Protein AF-A0A537ZJK2-F1 (afdb_monomer)

Structure (mmCIF, N/CA/C/O backbone):
data_AF-A0A537ZJK2-F1
#
_entry.id   AF-A0A537ZJK2-F1
#
loop_
_atom_site.group_PDB
_atom_site.id
_atom_site.type_symbol
_atom_site.label_atom_id
_atom_site.label_alt_id
_atom_site.label_comp_id
_atom_site.label_asym_id
_atom_site.label_entity_id
_atom_site.label_seq_id
_atom_site.pdbx_PDB_ins_code
_atom_site.Cartn_x
_atom_site.Cartn_y
_atom_site.Cartn_z
_atom_site.occupancy
_atom_site.B_iso_or_equiv
_atom_site.auth_seq_id
_atom_site.auth_comp_id
_atom_site.auth_asym_id
_atom_site.auth_atom_id
_atom_site.pdbx_PDB_model_num
ATOM 1 N N . MET A 1 1 ? -20.263 41.084 -55.144 1.00 46.47 1 MET A N 1
ATOM 2 C CA . MET A 1 1 ? -19.574 39.851 -55.578 1.00 46.47 1 MET A CA 1
ATOM 3 C C . MET A 1 1 ? -18.208 39.850 -54.908 1.00 46.47 1 MET A C 1
ATOM 5 O O . MET A 1 1 ? -17.246 40.324 -55.484 1.00 46.47 1 MET A O 1
ATOM 9 N N . ALA A 1 2 ? -18.184 39.502 -53.623 1.00 51.59 2 ALA A N 1
ATOM 10 C CA . ALA A 1 2 ? -17.020 39.651 -52.752 1.00 51.59 2 ALA A CA 1
ATOM 11 C C . ALA A 1 2 ? -17.123 38.645 -51.608 1.00 51.59 2 ALA A C 1
ATOM 13 O O . ALA A 1 2 ? -17.328 39.039 -50.472 1.00 51.59 2 ALA A O 1
ATOM 14 N N . ILE A 1 3 ? -17.100 37.353 -51.919 1.00 52.47 3 ILE A N 1
ATOM 15 C CA . ILE A 1 3 ? -16.856 36.285 -50.947 1.00 52.47 3 ILE A CA 1
ATOM 16 C C . ILE A 1 3 ? -16.227 35.145 -51.756 1.00 52.47 3 ILE A C 1
ATOM 18 O O . ILE A 1 3 ? -16.662 34.922 -52.882 1.00 52.47 3 ILE A O 1
ATOM 22 N N . VAL A 1 4 ? -15.250 34.450 -51.170 1.00 54.78 4 VAL A N 1
ATOM 23 C CA . VAL A 1 4 ? -14.480 33.294 -5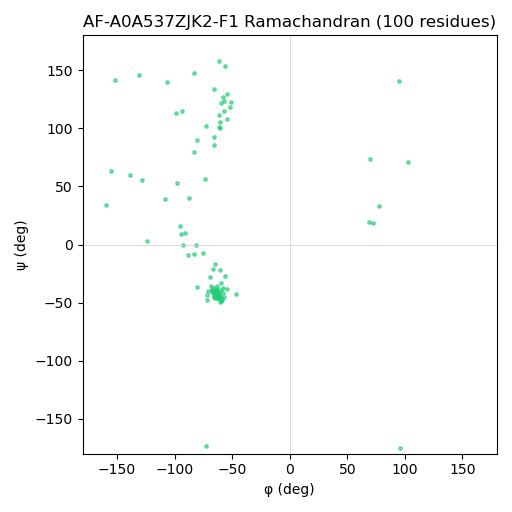1.680 1.00 54.78 4 VAL A CA 1
ATOM 24 C C . VAL A 1 4 ? -13.069 33.644 -52.169 1.00 54.78 4 VAL A C 1
ATOM 26 O O . VAL A 1 4 ? -12.793 33.552 -53.355 1.00 54.78 4 VAL A O 1
ATOM 29 N N . GLU A 1 5 ? -12.153 33.970 -51.245 1.00 55.78 5 GLU A N 1
ATOM 30 C CA . GLU A 1 5 ? -10.726 33.625 -51.432 1.00 55.78 5 GLU A CA 1
ATOM 31 C C . GLU A 1 5 ? -9.882 33.593 -50.137 1.00 55.78 5 GLU A C 1
ATOM 33 O O . GLU A 1 5 ? -8.697 33.898 -50.144 1.00 55.78 5 GLU A O 1
ATOM 38 N N . GLU A 1 6 ? -10.459 33.188 -49.001 1.00 55.69 6 GLU A N 1
ATOM 39 C CA . GLU A 1 6 ? -9.676 32.989 -47.767 1.00 55.69 6 GLU A CA 1
ATOM 40 C C . GLU A 1 6 ? -9.939 31.600 -47.178 1.00 55.69 6 GLU A C 1
ATOM 42 O O . GLU A 1 6 ? -10.386 31.424 -46.047 1.00 55.69 6 GLU A O 1
ATOM 47 N N . ALA A 1 7 ? -9.717 30.574 -48.000 1.00 54.72 7 ALA A N 1
ATOM 48 C CA . ALA A 1 7 ? -9.751 29.191 -47.557 1.00 54.72 7 ALA A CA 1
ATOM 49 C C . ALA A 1 7 ? -8.325 28.687 -47.296 1.00 54.72 7 ALA A C 1
ATOM 51 O O . ALA A 1 7 ? -7.537 28.477 -48.212 1.00 54.72 7 ALA A O 1
ATOM 52 N N . ALA A 1 8 ? -8.063 28.420 -46.017 1.00 58.62 8 ALA A N 1
ATOM 53 C CA . ALA A 1 8 ? -7.150 27.389 -45.535 1.00 58.62 8 ALA A CA 1
ATOM 54 C C . ALA A 1 8 ? -5.640 27.599 -45.757 1.00 58.62 8 ALA A C 1
ATOM 56 O O . ALA A 1 8 ? -4.976 26.829 -46.442 1.00 58.62 8 ALA A O 1
ATOM 57 N N . THR A 1 9 ? -5.050 28.512 -44.980 1.00 57.69 9 THR A N 1
ATOM 58 C CA . THR A 1 9 ? -3.690 28.288 -44.444 1.00 57.69 9 THR A CA 1
ATOM 59 C C . THR A 1 9 ? -3.782 27.772 -43.004 1.00 57.69 9 THR A C 1
ATOM 61 O O . THR A 1 9 ? -3.203 28.324 -42.072 1.00 57.69 9 THR A O 1
ATOM 64 N N . ALA A 1 10 ? -4.547 26.700 -42.793 1.00 60.25 10 ALA A N 1
ATOM 65 C CA . ALA A 1 10 ? -4.476 25.942 -41.552 1.00 60.25 10 ALA A CA 1
ATOM 66 C C . ALA A 1 10 ? -3.264 25.011 -41.659 1.00 60.25 10 ALA A C 1
ATOM 68 O O . ALA A 1 10 ? -3.358 23.897 -42.166 1.00 60.25 10 ALA A O 1
ATOM 69 N N . ARG A 1 11 ? -2.092 25.490 -41.226 1.00 64.31 11 ARG A N 1
ATOM 70 C CA . ARG A 1 11 ? -0.952 24.608 -40.960 1.00 64.31 11 ARG A CA 1
ATOM 71 C C . ARG A 1 11 ? -1.381 23.659 -39.850 1.00 64.31 11 ARG A C 1
ATOM 73 O O . ARG A 1 11 ? -1.418 24.060 -38.691 1.00 64.31 11 ARG A O 1
ATOM 80 N N . THR A 1 12 ? -1.744 22.431 -40.207 1.00 66.00 12 THR A N 1
ATOM 81 C CA . THR A 1 12 ? -1.972 21.360 -39.240 1.00 66.00 12 THR A CA 1
ATOM 82 C C . THR A 1 12 ? -0.738 21.294 -38.342 1.00 66.00 12 THR A C 1
ATOM 84 O O . THR A 1 12 ? 0.358 21.076 -38.868 1.00 66.00 12 THR A O 1
ATOM 87 N N . PRO A 1 13 ? -0.848 21.528 -37.021 1.00 62.44 13 PRO A N 1
ATOM 88 C CA . PRO A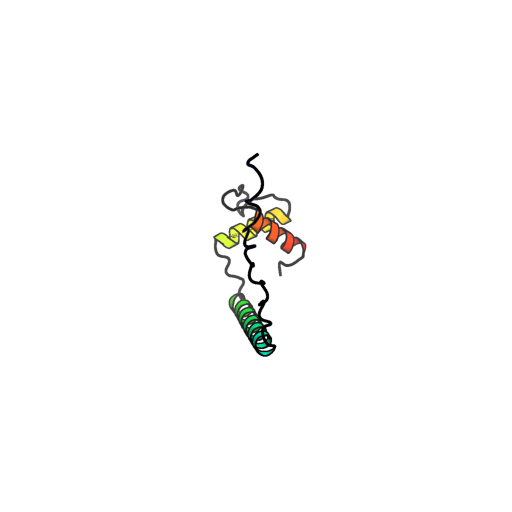 1 13 ? 0.281 21.314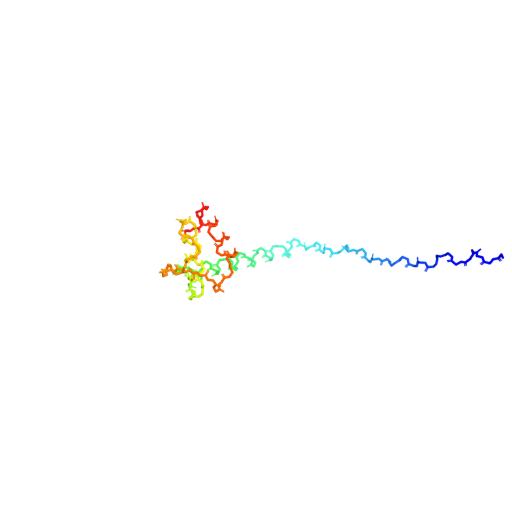 -36.137 1.00 62.44 13 PRO A CA 1
ATOM 89 C C . PRO A 1 13 ? 0.632 19.832 -36.237 1.00 62.44 13 PRO A C 1
ATOM 91 O O . PRO A 1 13 ? -0.150 18.968 -35.842 1.00 62.44 13 PRO A O 1
ATOM 94 N N . THR A 1 14 ? 1.785 19.525 -36.828 1.00 65.19 14 THR A N 1
ATOM 95 C CA . THR A 1 14 ? 2.345 18.179 -36.808 1.00 65.19 14 THR A CA 1
ATOM 96 C C . THR A 1 14 ? 2.695 17.888 -35.359 1.00 65.19 14 THR A C 1
ATOM 98 O O . THR A 1 14 ? 3.757 18.283 -34.879 1.00 65.19 14 THR A O 1
ATOM 101 N N . VAL A 1 15 ? 1.765 17.273 -34.631 1.00 69.88 15 VAL A N 1
ATOM 102 C CA . VAL A 1 15 ? 2.039 16.714 -33.311 1.00 69.88 15 VAL A CA 1
ATOM 103 C C . VAL A 1 15 ? 3.189 15.727 -33.522 1.00 69.88 15 VAL A C 1
ATOM 105 O O . VAL A 1 15 ? 3.002 14.772 -34.280 1.00 69.88 15 VAL A O 1
ATOM 108 N N . PRO A 1 16 ? 4.387 15.960 -32.954 1.00 64.94 16 PRO A N 1
ATOM 109 C CA . PRO A 1 16 ? 5.480 15.017 -33.110 1.00 64.94 16 PRO A CA 1
ATOM 110 C C . PRO A 1 16 ? 5.001 13.668 -32.577 1.00 64.94 16 PRO A C 1
ATOM 112 O O . PRO A 1 16 ? 4.466 13.588 -31.467 1.00 64.94 16 PRO A O 1
ATOM 115 N N . ALA A 1 17 ? 5.130 12.633 -33.407 1.00 65.12 17 ALA A N 1
ATOM 116 C CA . ALA A 1 17 ? 4.749 11.278 -33.054 1.00 65.12 17 ALA A CA 1
ATOM 117 C C . ALA A 1 17 ? 5.390 10.921 -31.705 1.00 65.12 17 ALA A C 1
ATOM 119 O O . ALA A 1 17 ? 6.606 11.050 -31.532 1.00 65.12 17 ALA A O 1
ATOM 120 N N . ARG A 1 18 ? 4.567 10.540 -30.719 1.00 65.81 18 ARG A N 1
ATOM 121 C CA . ARG A 1 18 ? 5.002 10.115 -29.379 1.00 65.81 18 ARG A CA 1
ATOM 122 C C . ARG A 1 1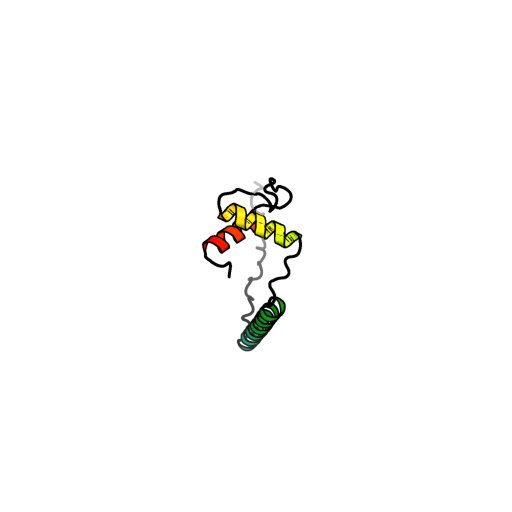8 ? 5.632 8.717 -29.452 1.00 65.81 18 ARG A C 1
ATOM 124 O O . ARG A 1 18 ? 5.216 7.805 -28.749 1.00 65.81 18 ARG A O 1
ATOM 131 N N . ASP A 1 19 ? 6.652 8.552 -30.284 1.00 62.56 19 ASP A N 1
ATOM 132 C CA . ASP A 1 19 ? 7.178 7.242 -30.678 1.00 62.56 19 ASP A CA 1
ATOM 133 C C . ASP A 1 19 ? 8.540 6.936 -30.061 1.00 62.56 19 ASP A C 1
ATOM 135 O O . ASP A 1 19 ? 9.411 6.316 -30.669 1.00 62.56 19 ASP A O 1
ATOM 139 N N . SER A 1 20 ? 8.746 7.318 -28.805 1.00 58.56 20 SER A N 1
ATOM 140 C CA . SER A 1 20 ? 9.926 6.845 -28.087 1.00 58.56 20 SER A CA 1
ATOM 141 C C . SER A 1 20 ? 9.612 6.470 -26.651 1.00 58.56 20 SER A C 1
ATOM 143 O O . SER A 1 20 ? 10.242 6.961 -25.713 1.00 58.56 20 SER A O 1
ATOM 145 N N . VAL A 1 21 ? 8.700 5.510 -26.469 1.00 63.47 21 VAL A N 1
ATOM 146 C CA . VAL A 1 21 ? 8.848 4.579 -25.342 1.00 63.47 21 VAL A CA 1
ATOM 147 C C . VAL A 1 21 ? 10.111 3.775 -25.637 1.00 63.47 21 VAL A C 1
ATOM 149 O O . VAL A 1 21 ? 10.091 2.745 -26.310 1.00 63.47 21 VAL A O 1
ATOM 152 N N . ARG A 1 22 ? 11.249 4.344 -25.236 1.00 69.31 22 ARG A N 1
ATOM 153 C CA . ARG A 1 22 ? 12.587 3.800 -25.440 1.00 69.31 22 ARG A CA 1
ATOM 154 C C . ARG A 1 22 ? 12.576 2.391 -24.855 1.00 69.31 22 ARG A C 1
ATOM 156 O O . ARG A 1 22 ? 12.474 2.237 -23.640 1.00 69.31 22 ARG A O 1
ATOM 163 N N . ARG A 1 23 ? 12.602 1.359 -25.706 1.00 68.88 23 ARG A N 1
ATOM 164 C CA . ARG A 1 23 ? 12.668 -0.030 -25.240 1.00 68.88 23 ARG A CA 1
ATOM 165 C C . ARG A 1 23 ? 13.968 -0.163 -24.453 1.00 68.88 23 ARG A C 1
ATOM 167 O O . ARG A 1 23 ? 15.044 -0.120 -25.042 1.00 68.88 23 ARG A O 1
ATOM 174 N N . LEU A 1 24 ? 13.856 -0.221 -23.126 1.00 68.75 24 LEU A N 1
ATOM 175 C CA . LEU A 1 24 ? 14.989 -0.459 -22.241 1.00 68.75 24 LEU A CA 1
ATOM 176 C C . LEU A 1 24 ? 15.663 -1.749 -22.700 1.00 68.75 24 LEU A C 1
ATOM 178 O O . LEU A 1 24 ? 14.988 -2.758 -22.927 1.00 68.75 24 LEU A O 1
ATOM 182 N N . ASP A 1 25 ? 16.979 -1.698 -22.894 1.00 84.94 25 ASP A N 1
ATOM 183 C CA . ASP A 1 25 ? 17.711 -2.894 -23.273 1.00 84.94 25 ASP A CA 1
ATOM 184 C C . ASP A 1 25 ? 17.582 -3.962 -22.168 1.00 84.94 25 ASP A C 1
ATOM 186 O O . ASP A 1 25 ? 17.280 -3.685 -21.001 1.00 84.94 25 ASP A O 1
ATOM 190 N N . ARG A 1 26 ? 17.787 -5.226 -22.544 1.00 89.56 26 ARG A N 1
ATOM 191 C CA . ARG A 1 26 ? 17.663 -6.358 -21.615 1.00 89.56 26 ARG A CA 1
ATOM 192 C C . ARG A 1 26 ? 18.577 -6.214 -20.390 1.00 89.56 26 ARG A C 1
ATOM 194 O O . ARG A 1 26 ? 18.260 -6.762 -19.340 1.00 89.56 26 ARG A O 1
ATOM 201 N N . ARG A 1 27 ? 19.698 -5.493 -20.506 1.00 89.50 27 ARG A N 1
ATOM 202 C CA . ARG A 1 27 ? 20.657 -5.300 -19.410 1.00 89.50 27 ARG A CA 1
ATOM 203 C C . ARG A 1 27 ? 20.078 -4.360 -18.358 1.00 89.50 27 ARG A C 1
ATOM 205 O O . ARG A 1 27 ? 20.130 -4.693 -17.181 1.00 89.50 27 ARG A O 1
ATOM 212 N N . TRP A 1 28 ? 19.447 -3.262 -18.769 1.00 91.94 28 TRP A N 1
ATOM 213 C CA . TRP A 1 28 ? 18.745 -2.353 -17.860 1.00 91.94 28 TRP A CA 1
ATOM 214 C C . TRP A 1 28 ? 17.568 -3.021 -17.156 1.00 91.94 28 TRP A C 1
ATOM 216 O O . TRP A 1 28 ? 17.363 -2.775 -15.971 1.00 91.94 28 TRP A O 1
ATOM 226 N N . TRP A 1 29 ? 16.848 -3.920 -17.831 1.00 93.88 29 TRP A N 1
ATOM 227 C CA . TRP A 1 29 ? 15.822 -4.736 -17.175 1.00 93.88 29 TRP A CA 1
ATOM 228 C C . TRP A 1 29 ? 16.396 -5.643 -16.087 1.00 93.88 29 TRP A C 1
ATOM 230 O O . TRP A 1 29 ? 15.845 -5.702 -14.992 1.00 93.88 29 TRP A O 1
ATOM 240 N N . LEU A 1 30 ? 17.520 -6.316 -16.352 1.00 95.12 30 LEU A N 1
ATOM 241 C CA . LEU A 1 30 ? 18.182 -7.154 -15.348 1.00 95.12 30 LEU A CA 1
ATOM 242 C C . LEU A 1 30 ? 18.684 -6.330 -14.158 1.00 95.12 30 LEU A C 1
ATOM 244 O O . LEU A 1 30 ? 18.521 -6.756 -13.018 1.00 95.12 30 LEU A O 1
ATOM 248 N N . VAL A 1 31 ? 19.238 -5.141 -14.409 1.00 96.06 31 VAL A N 1
ATOM 249 C CA . VAL A 1 31 ? 19.647 -4.211 -13.346 1.00 96.06 31 VAL A CA 1
ATOM 250 C C . VAL A 1 31 ? 18.439 -3.773 -12.518 1.00 96.06 31 VAL A C 1
ATOM 252 O O . VAL A 1 31 ? 18.500 -3.822 -11.294 1.00 96.06 31 VAL A O 1
ATOM 255 N N . ALA A 1 32 ? 17.327 -3.405 -13.158 1.00 95.06 32 ALA A N 1
ATOM 256 C CA . ALA A 1 32 ? 16.107 -3.008 -12.459 1.00 95.06 32 ALA A CA 1
ATOM 257 C C . ALA A 1 32 ? 15.553 -4.142 -11.581 1.00 95.06 32 ALA A C 1
ATOM 259 O O . ALA A 1 32 ? 15.223 -3.911 -10.421 1.00 95.06 32 ALA A O 1
ATOM 260 N N . VAL A 1 33 ? 15.514 -5.373 -12.099 1.00 96.50 33 VAL A N 1
ATOM 261 C CA . VAL A 1 33 ? 15.076 -6.555 -11.338 1.00 96.50 33 VAL A CA 1
ATOM 262 C C . VAL A 1 33 ? 16.018 -6.840 -10.168 1.00 96.50 33 VAL A C 1
ATOM 264 O O . VAL A 1 33 ? 15.549 -7.106 -9.065 1.00 96.50 33 VAL A O 1
ATOM 267 N N . ALA A 1 34 ? 17.333 -6.748 -10.373 1.00 96.75 34 ALA A N 1
ATOM 268 C CA . ALA A 1 34 ? 18.310 -6.956 -9.307 1.00 96.75 34 ALA A CA 1
ATOM 269 C C . ALA A 1 34 ? 18.157 -5.916 -8.188 1.00 96.75 34 ALA A C 1
ATOM 271 O O . ALA A 1 34 ? 18.130 -6.275 -7.013 1.00 96.75 34 ALA A O 1
ATOM 272 N N . LEU A 1 35 ? 17.993 -4.638 -8.542 1.00 97.56 35 LEU A N 1
ATOM 273 C CA . LEU A 1 35 ? 17.755 -3.570 -7.571 1.00 97.56 35 LEU A CA 1
ATOM 274 C C . LEU A 1 35 ? 16.436 -3.769 -6.818 1.00 97.56 35 LEU A C 1
ATOM 276 O O . LEU A 1 35 ? 16.410 -3.615 -5.599 1.00 97.56 35 LEU A O 1
ATOM 280 N N . ALA A 1 36 ? 15.368 -4.164 -7.514 1.00 96.38 36 ALA A N 1
ATOM 281 C CA . ALA A 1 36 ? 14.086 -4.470 -6.886 1.00 96.38 36 ALA A CA 1
ATOM 282 C C . ALA A 1 36 ? 14.198 -5.644 -5.899 1.00 96.38 36 ALA A C 1
ATOM 284 O O . ALA A 1 36 ? 13.677 -5.559 -4.791 1.00 96.38 36 ALA A O 1
ATOM 285 N N . ALA A 1 37 ? 14.927 -6.706 -6.258 1.00 96.81 37 ALA A N 1
ATOM 286 C CA . ALA A 1 37 ? 15.155 -7.852 -5.380 1.00 96.81 37 ALA A CA 1
ATOM 287 C C . ALA A 1 37 ? 15.958 -7.474 -4.124 1.00 96.81 37 ALA A C 1
ATOM 289 O O . ALA A 1 37 ? 15.616 -7.903 -3.024 1.00 96.81 37 ALA A O 1
ATOM 290 N N . VAL A 1 38 ? 16.994 -6.638 -4.269 1.00 97.38 38 VAL A N 1
ATOM 291 C CA . VAL A 1 38 ? 17.781 -6.130 -3.134 1.00 97.38 38 VAL A CA 1
ATOM 292 C C . VAL A 1 38 ? 16.926 -5.252 -2.226 1.00 97.38 38 VAL A C 1
ATOM 294 O O . VAL A 1 38 ? 16.954 -5.439 -1.012 1.00 97.38 38 VAL A O 1
ATOM 297 N N . ALA A 1 39 ? 16.146 -4.329 -2.795 1.00 93.25 39 ALA A N 1
ATOM 298 C CA . ALA A 1 39 ? 15.244 -3.476 -2.027 1.00 93.25 39 ALA A CA 1
ATOM 299 C C . ALA A 1 39 ? 14.220 -4.315 -1.253 1.00 93.25 39 ALA A C 1
ATOM 301 O O . ALA A 1 39 ? 14.061 -4.125 -0.052 1.00 93.25 39 ALA A O 1
ATOM 302 N N . PHE A 1 40 ? 13.604 -5.299 -1.909 1.00 92.38 40 PHE A N 1
ATOM 303 C CA . PHE A 1 40 ? 12.652 -6.211 -1.283 1.00 92.38 40 PHE A CA 1
ATOM 304 C C . PHE A 1 40 ? 13.277 -7.002 -0.125 1.00 92.38 40 PHE A C 1
ATOM 306 O O . PHE A 1 40 ? 12.729 -7.026 0.975 1.00 92.38 40 PHE A O 1
ATOM 313 N N . ALA A 1 41 ? 14.456 -7.596 -0.335 1.00 93.81 41 ALA A N 1
ATOM 314 C CA . ALA A 1 41 ? 15.168 -8.319 0.716 1.00 93.81 41 ALA A CA 1
ATOM 315 C C . ALA A 1 41 ? 15.547 -7.403 1.891 1.00 93.81 41 ALA A C 1
ATOM 317 O O . ALA A 1 41 ? 15.385 -7.784 3.050 1.00 93.81 41 ALA A O 1
ATOM 318 N N . ALA A 1 42 ? 16.007 -6.181 1.608 1.00 90.44 42 ALA A N 1
ATOM 319 C CA . ALA A 1 42 ? 16.317 -5.192 2.633 1.00 90.44 42 ALA A CA 1
ATOM 320 C C . ALA A 1 42 ? 15.071 -4.803 3.441 1.00 90.44 42 ALA A C 1
ATOM 322 O O . ALA A 1 42 ? 15.156 -4.719 4.665 1.00 90.44 42 ALA A O 1
ATOM 323 N N . THR A 1 43 ? 13.915 -4.634 2.789 1.00 84.69 43 THR A N 1
ATOM 324 C CA . THR A 1 43 ? 12.636 -4.385 3.464 1.00 84.69 43 THR A CA 1
ATOM 325 C C . THR A 1 43 ? 12.272 -5.537 4.394 1.00 84.69 43 THR A C 1
ATOM 327 O O . THR A 1 43 ? 12.028 -5.275 5.564 1.00 84.69 43 THR A O 1
ATOM 330 N N . LEU A 1 44 ? 12.327 -6.794 3.935 1.00 85.94 44 LEU A N 1
ATOM 331 C CA . LEU A 1 44 ? 12.037 -7.962 4.781 1.00 85.94 44 LEU A CA 1
ATOM 332 C C . LEU A 1 44 ? 12.954 -8.043 6.008 1.00 85.94 44 LEU A C 1
ATOM 334 O O . LEU A 1 44 ? 12.504 -8.343 7.111 1.00 85.94 44 LEU A O 1
ATOM 338 N N . VAL A 1 45 ? 14.248 -7.763 5.833 1.00 86.00 45 VAL A N 1
ATOM 339 C CA . VAL A 1 45 ? 15.209 -7.748 6.944 1.00 86.00 45 VAL A CA 1
ATOM 340 C C . VAL A 1 45 ? 14.922 -6.593 7.903 1.00 86.00 45 VAL A C 1
ATOM 342 O O . VAL A 1 45 ? 15.015 -6.776 9.117 1.00 86.00 45 VAL A O 1
ATOM 345 N N . ALA A 1 46 ? 14.559 -5.419 7.388 1.00 81.44 46 ALA A N 1
ATOM 346 C CA . ALA A 1 46 ? 14.223 -4.254 8.199 1.00 81.44 46 ALA A CA 1
ATOM 347 C C . ALA A 1 46 ? 12.916 -4.446 8.988 1.00 81.44 46 ALA A C 1
ATOM 349 O O . ALA A 1 46 ? 12.834 -4.015 10.135 1.00 81.44 46 ALA A O 1
ATOM 350 N N . THR A 1 47 ? 11.923 -5.132 8.416 1.00 79.38 47 THR A N 1
ATOM 351 C CA . THR A 1 47 ? 10.614 -5.391 9.040 1.00 79.38 47 THR A CA 1
ATOM 352 C C . THR A 1 47 ? 10.535 -6.735 9.768 1.00 79.38 47 THR A C 1
ATOM 354 O O . THR A 1 47 ? 9.461 -7.119 10.225 1.00 79.38 47 THR A O 1
ATOM 357 N N . ARG A 1 48 ? 11.656 -7.454 9.933 1.00 76.88 48 ARG A N 1
ATOM 358 C CA . ARG A 1 48 ? 11.697 -8.795 10.556 1.00 76.88 48 ARG A CA 1
ATOM 359 C C . ARG A 1 48 ? 11.200 -8.852 12.005 1.00 76.88 48 ARG A C 1
ATOM 361 O O . ARG A 1 48 ? 10.857 -9.926 12.481 1.00 76.88 48 ARG A O 1
ATOM 368 N N . SER A 1 49 ? 11.209 -7.723 12.712 1.00 73.00 49 SER A N 1
ATOM 369 C CA . SER A 1 49 ? 10.701 -7.599 14.087 1.00 73.00 49 SER A CA 1
ATOM 370 C C . SER A 1 49 ? 9.252 -7.089 14.134 1.00 73.00 49 SER A C 1
ATOM 372 O O . SER A 1 49 ? 8.798 -6.636 15.180 1.00 73.00 49 SER A O 1
ATOM 374 N N . GLY A 1 50 ? 8.553 -7.134 12.997 1.00 62.19 50 GLY A N 1
ATOM 375 C CA . GLY A 1 50 ? 7.304 -6.430 12.737 1.00 62.19 50 GLY A CA 1
ATOM 376 C C . GLY A 1 50 ? 7.577 -5.093 12.033 1.00 62.19 50 GLY A C 1
ATOM 377 O O . GLY A 1 50 ? 8.564 -4.422 12.358 1.00 62.19 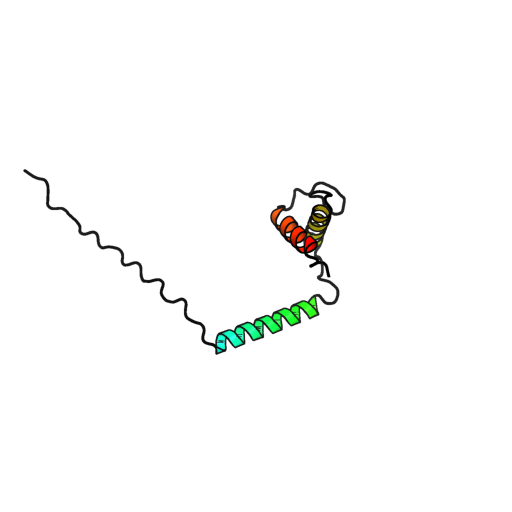50 GLY A O 1
ATOM 378 N N . PRO A 1 51 ? 6.751 -4.681 11.054 1.00 63.31 51 PRO A N 1
ATOM 379 C CA . PRO A 1 51 ? 6.805 -3.317 10.549 1.00 63.31 51 PRO A CA 1
ATOM 380 C C . PRO A 1 51 ? 6.575 -2.386 11.739 1.00 63.31 51 PRO A C 1
ATOM 382 O O . PRO A 1 51 ? 5.589 -2.535 12.456 1.00 63.31 51 PRO A O 1
ATOM 385 N N . ALA A 1 52 ? 7.513 -1.472 11.998 1.00 55.34 52 ALA A N 1
ATOM 386 C CA . ALA A 1 52 ? 7.343 -0.475 13.042 1.00 55.34 52 ALA A CA 1
ATOM 387 C C . ALA A 1 52 ? 6.108 0.355 12.687 1.00 55.34 52 ALA A C 1
ATOM 389 O O . ALA A 1 52 ? 6.147 1.203 11.796 1.00 55.34 52 ALA A O 1
ATOM 390 N N . VAL A 1 53 ? 4.994 0.042 13.337 1.00 55.44 53 VAL A N 1
ATOM 391 C CA . VAL A 1 53 ? 3.738 0.735 13.132 1.00 55.44 53 VAL A CA 1
ATOM 392 C C . VAL A 1 53 ? 3.921 2.100 13.787 1.00 55.44 53 VAL A C 1
ATOM 394 O O . VAL A 1 53 ? 3.924 2.209 15.014 1.00 55.44 53 VAL A O 1
ATOM 397 N N . SER A 1 54 ? 4.173 3.142 12.987 1.00 60.94 54 SER A N 1
ATOM 398 C CA . SER A 1 54 ? 4.077 4.509 13.506 1.00 60.94 54 SER A CA 1
ATOM 399 C C . SER A 1 54 ? 2.669 4.706 14.083 1.00 60.94 54 SER A C 1
ATOM 401 O O . SER A 1 54 ? 1.749 4.033 13.614 1.00 60.94 54 SER A O 1
ATOM 403 N N . PRO A 1 55 ? 2.463 5.603 15.063 1.00 60.66 55 PRO A N 1
ATOM 404 C CA . PRO A 1 55 ? 1.129 5.866 15.608 1.00 60.66 55 PRO A CA 1
ATOM 405 C C . PRO A 1 55 ? 0.072 6.063 14.508 1.00 60.66 55 PRO A C 1
ATOM 407 O O . PRO A 1 55 ? -0.965 5.412 14.537 1.00 60.66 55 PRO A O 1
ATOM 410 N N . ASP A 1 56 ? 0.414 6.809 13.452 1.00 65.44 56 ASP A N 1
ATOM 411 C CA . ASP A 1 56 ? -0.469 7.023 12.297 1.00 65.44 56 ASP A CA 1
ATOM 412 C C . ASP A 1 56 ? -0.784 5.723 11.533 1.00 65.44 56 ASP A C 1
ATOM 414 O O . ASP A 1 56 ? -1.904 5.500 11.083 1.00 65.44 56 ASP A O 1
ATOM 418 N N . SER A 1 57 ? 0.198 4.828 11.391 1.00 65.19 57 SER A N 1
ATOM 419 C CA . SER A 1 57 ? 0.009 3.528 10.731 1.00 65.19 57 SER A CA 1
ATOM 420 C C . SER A 1 57 ? -0.869 2.587 11.565 1.00 65.19 57 SER A C 1
ATOM 422 O O . SER A 1 57 ? -1.544 1.723 11.003 1.00 65.19 57 SER A O 1
ATOM 424 N N . ALA A 1 58 ? -0.871 2.747 12.894 1.00 72.06 58 ALA A N 1
ATOM 425 C CA . ALA A 1 58 ? -1.661 1.931 13.814 1.00 72.06 58 ALA A CA 1
ATOM 426 C C . ALA A 1 58 ? -3.142 2.263 13.684 1.00 72.06 58 ALA A C 1
ATOM 428 O O . ALA A 1 58 ? -3.964 1.347 13.633 1.00 72.06 58 ALA A O 1
ATOM 429 N N . ASP A 1 59 ? -3.468 3.546 13.537 1.00 73.75 59 ASP A N 1
ATOM 430 C CA . ASP A 1 59 ? -4.842 3.980 13.310 1.00 73.75 59 ASP A CA 1
ATOM 431 C C . ASP A 1 59 ? -5.375 3.424 11.988 1.00 73.75 59 ASP A C 1
ATOM 433 O O . ASP A 1 59 ? -6.428 2.785 11.987 1.00 73.75 59 ASP A O 1
ATOM 437 N N . TYR A 1 60 ? -4.609 3.509 10.892 1.00 73.06 60 TYR A N 1
ATOM 438 C CA . TYR A 1 60 ? -5.009 2.914 9.609 1.00 73.06 60 TYR A CA 1
ATOM 439 C C . TYR A 1 60 ? -5.275 1.406 9.692 1.00 73.06 60 TYR A C 1
ATOM 441 O O . TYR A 1 60 ? -6.281 0.934 9.155 1.00 73.06 60 TYR A O 1
ATOM 449 N N . LEU A 1 61 ? -4.398 0.652 10.360 1.00 75.69 61 LEU A N 1
ATOM 450 C CA . LEU A 1 61 ? -4.569 -0.792 10.542 1.00 75.69 61 LEU A CA 1
ATOM 451 C C . LEU A 1 61 ? -5.759 -1.115 11.454 1.00 75.69 61 LEU A C 1
ATOM 453 O O . LEU A 1 61 ? -6.499 -2.054 11.174 1.00 75.69 61 LEU A O 1
ATOM 457 N N . SER A 1 62 ? -5.987 -0.327 12.508 1.00 78.38 62 SER A N 1
ATOM 458 C CA . SER A 1 62 ? -7.115 -0.530 13.423 1.00 78.38 62 SER A CA 1
ATOM 459 C C . SER A 1 62 ? -8.465 -0.303 12.738 1.00 78.38 62 SER A C 1
ATOM 461 O O . SER A 1 62 ? -9.371 -1.125 12.882 1.00 78.38 62 SER A O 1
ATOM 463 N N . ILE A 1 63 ? -8.573 0.749 11.917 1.00 80.56 63 ILE A N 1
ATOM 464 C CA . ILE A 1 63 ? -9.770 1.053 11.127 1.00 80.56 63 ILE A CA 1
ATOM 465 C C . ILE A 1 63 ? -9.992 -0.038 10.077 1.00 80.56 63 ILE A C 1
ATOM 467 O O . ILE A 1 63 ? -11.118 -0.508 9.924 1.00 80.56 63 ILE A O 1
ATOM 471 N N . ALA A 1 64 ? -8.936 -0.468 9.374 1.00 77.81 64 ALA A N 1
ATOM 472 C CA . ALA A 1 64 ? -9.017 -1.545 8.387 1.00 77.81 64 ALA A CA 1
ATOM 473 C C . ALA A 1 64 ? -9.524 -2.853 9.018 1.00 77.81 64 ALA A C 1
ATOM 475 O O . ALA A 1 64 ? -10.496 -3.429 8.528 1.00 77.81 64 ALA A O 1
ATOM 476 N N . HIS A 1 65 ? -8.957 -3.242 10.161 1.00 79.88 65 HIS A N 1
ATOM 477 C CA . HIS A 1 65 ? -9.362 -4.430 10.908 1.00 79.88 65 HIS A CA 1
ATOM 478 C C . HIS A 1 65 ? -10.812 -4.345 11.399 1.00 79.88 65 HIS A C 1
ATOM 480 O O . HIS A 1 65 ? -11.597 -5.285 11.244 1.00 79.88 65 HIS A O 1
ATOM 486 N N . ASN A 1 66 ? -11.216 -3.210 11.972 1.00 80.00 66 ASN A N 1
ATOM 487 C CA . ASN A 1 66 ? -12.592 -2.999 12.423 1.00 80.00 66 ASN A CA 1
ATOM 488 C C . ASN A 1 66 ? -13.589 -3.024 11.259 1.00 80.00 66 ASN A C 1
ATOM 490 O O . ASN A 1 66 ? -14.667 -3.613 11.390 1.00 80.00 66 ASN A O 1
ATOM 494 N N . LEU A 1 67 ? -13.219 -2.453 10.113 1.00 80.81 67 LEU A N 1
ATOM 495 C CA . LEU A 1 67 ? -14.026 -2.473 8.901 1.00 80.81 67 LEU A CA 1
ATOM 496 C C . LEU A 1 67 ? -14.165 -3.896 8.341 1.00 80.81 67 LEU A C 1
ATOM 498 O O . LEU A 1 67 ? -15.285 -4.318 8.052 1.00 80.81 67 LEU A O 1
ATOM 502 N N . ALA A 1 68 ? -13.069 -4.658 8.266 1.00 80.69 68 ALA A N 1
ATOM 503 C CA . ALA A 1 68 ? -13.062 -6.055 7.823 1.00 80.69 68 ALA A CA 1
ATOM 504 C C . ALA A 1 68 ? -13.946 -6.956 8.706 1.00 80.69 68 ALA A C 1
ATOM 506 O O . ALA A 1 68 ? -14.610 -7.864 8.210 1.00 80.69 68 ALA A O 1
ATOM 507 N N . HIS A 1 69 ? -14.029 -6.659 10.006 1.00 82.44 69 HIS A N 1
ATOM 508 C CA . HIS A 1 69 ? -14.850 -7.393 10.976 1.00 82.44 69 HIS A CA 1
ATOM 509 C C . HIS A 1 69 ? -16.278 -6.838 11.140 1.00 82.44 69 HIS A C 1
ATOM 511 O O . HIS A 1 69 ? -16.987 -7.229 12.069 1.00 82.44 69 HIS A O 1
ATOM 517 N N . GLY A 1 70 ? -16.711 -5.915 10.274 1.00 81.56 70 GLY A N 1
ATOM 518 C CA . GLY A 1 70 ? -18.077 -5.380 10.268 1.00 81.56 70 GLY A CA 1
ATOM 519 C C . GLY A 1 70 ? -18.408 -4.432 11.426 1.00 81.56 70 GLY A C 1
ATOM 520 O O . GLY A 1 70 ? -19.581 -4.203 11.710 1.00 81.56 70 GLY A O 1
ATOM 521 N N . ARG A 1 71 ? -17.397 -3.876 12.105 1.00 80.81 71 ARG A N 1
ATOM 522 C CA . ARG A 1 71 ? -17.561 -2.951 13.244 1.00 80.81 71 ARG A CA 1
ATOM 523 C C . ARG A 1 71 ? -17.674 -1.480 12.818 1.00 80.81 71 ARG A C 1
ATOM 525 O O . ARG A 1 71 ? -18.018 -0.644 13.645 1.00 80.81 71 ARG A O 1
ATOM 532 N N . GLY A 1 72 ? -17.430 -1.179 11.540 1.00 80.00 72 GLY A N 1
ATOM 533 C CA . GLY A 1 72 ? -17.505 0.168 10.963 1.00 80.00 72 GLY A CA 1
ATOM 534 C C . GLY A 1 72 ? -16.154 0.890 10.902 1.00 80.00 72 GLY A C 1
ATOM 535 O O . GLY A 1 72 ? -15.116 0.308 11.206 1.00 80.00 72 GLY A O 1
ATOM 536 N N . ILE A 1 73 ? -16.175 2.158 10.474 1.00 79.38 73 ILE A N 1
ATOM 537 C CA . ILE A 1 73 ? -14.992 3.035 10.394 1.00 79.38 73 ILE A CA 1
ATOM 538 C C . ILE A 1 73 ? -14.753 3.634 11.782 1.00 79.38 73 ILE A C 1
ATOM 540 O O . ILE A 1 73 ? -15.185 4.746 12.087 1.00 79.38 73 ILE A O 1
ATOM 544 N N . VAL A 1 74 ? -14.141 2.835 12.647 1.00 80.25 74 VAL A N 1
ATOM 545 C CA . VAL A 1 74 ? -13.824 3.212 14.024 1.00 80.25 74 VAL A CA 1
ATOM 546 C C . VAL A 1 74 ? -12.371 2.884 14.325 1.00 80.25 74 VAL A C 1
ATOM 548 O O . VAL A 1 74 ? -11.834 1.897 13.811 1.00 80.25 74 VAL A O 1
ATOM 551 N N . ASP A 1 75 ? -11.748 3.709 15.152 1.00 78.94 75 ASP A N 1
ATOM 552 C CA . ASP A 1 75 ? -10.375 3.517 15.611 1.00 78.94 75 ASP A 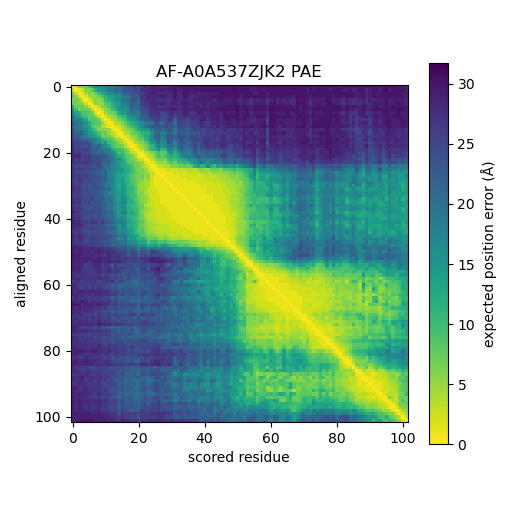CA 1
ATOM 553 C C . ASP A 1 75 ? -10.262 2.354 16.627 1.00 78.94 75 ASP A C 1
ATOM 555 O O . ASP A 1 75 ? -11.217 1.617 16.912 1.00 78.94 75 ASP A O 1
ATOM 559 N N . TRP A 1 76 ? -9.079 2.178 17.215 1.00 77.12 76 TRP A N 1
ATOM 560 C CA . TRP A 1 76 ? -8.847 1.176 18.260 1.00 77.12 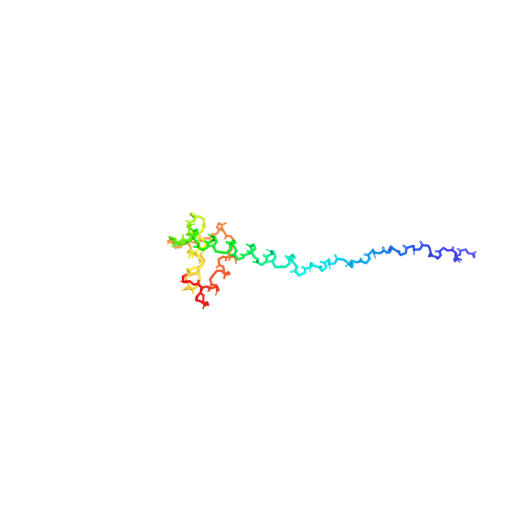76 TRP A CA 1
ATOM 561 C C . TRP A 1 76 ? -9.606 1.458 19.573 1.00 77.12 76 TRP A C 1
ATOM 563 O O . TRP A 1 76 ? -9.837 0.523 20.346 1.00 77.12 76 TRP A O 1
ATOM 573 N N . THR A 1 77 ? -10.029 2.703 19.825 1.00 81.19 77 THR A N 1
ATOM 574 C CA . THR A 1 77 ? -10.872 3.085 20.975 1.00 81.19 77 THR A CA 1
ATOM 575 C C . THR A 1 77 ? -12.364 2.837 20.731 1.00 81.19 77 THR A C 1
ATOM 577 O O . THR A 1 77 ? -13.154 2.842 21.679 1.00 81.19 77 THR A O 1
ATOM 580 N N . ARG A 1 78 ? -12.735 2.483 19.492 1.00 72.62 78 ARG A N 1
ATOM 581 C CA . ARG A 1 78 ? -14.106 2.375 18.965 1.00 72.62 78 ARG A CA 1
ATOM 582 C C . ARG A 1 78 ? -14.814 3.717 18.816 1.00 72.62 78 ARG A C 1
ATOM 584 O O . ARG A 1 78 ? -16.044 3.741 18.721 1.00 72.62 78 ARG A O 1
ATOM 591 N N . GLU A 1 79 ? -14.068 4.810 18.770 1.00 79.38 79 GLU A N 1
ATOM 592 C CA . GLU A 1 79 ? -14.627 6.097 18.397 1.00 79.38 79 GLU A CA 1
ATOM 593 C C . GLU A 1 79 ? -14.695 6.237 16.867 1.00 79.38 79 GLU A C 1
ATOM 595 O O . GLU A 1 79 ? -13.879 5.654 16.144 1.00 79.38 79 GLU A O 1
ATOM 600 N N . PRO A 1 80 ? -15.703 6.958 16.339 1.00 74.44 80 PRO A N 1
ATOM 601 C CA . PRO A 1 80 ? -15.799 7.225 14.910 1.00 74.44 80 PRO A CA 1
ATOM 602 C C . PRO A 1 80 ? -14.571 7.989 14.420 1.00 74.44 80 PRO A C 1
ATOM 604 O O . PRO A 1 80 ? -14.305 9.102 14.873 1.00 74.44 80 PRO A O 1
ATOM 607 N N . GLU A 1 81 ? -13.860 7.414 13.454 1.00 61.59 81 GLU A N 1
ATOM 608 C CA . GLU A 1 81 ? -12.681 8.048 12.871 1.00 61.59 81 GLU A CA 1
ATOM 609 C C . GLU A 1 81 ? -13.087 8.834 11.616 1.00 61.59 81 GLU A C 1
ATOM 611 O O . GLU A 1 81 ? -13.590 8.272 10.639 1.00 61.59 81 GLU A O 1
ATOM 616 N N . ALA A 1 82 ? -12.934 10.160 11.679 1.00 65.62 82 ALA A N 1
ATOM 617 C CA . ALA A 1 82 ? -13.222 11.093 10.586 1.00 65.62 82 ALA A CA 1
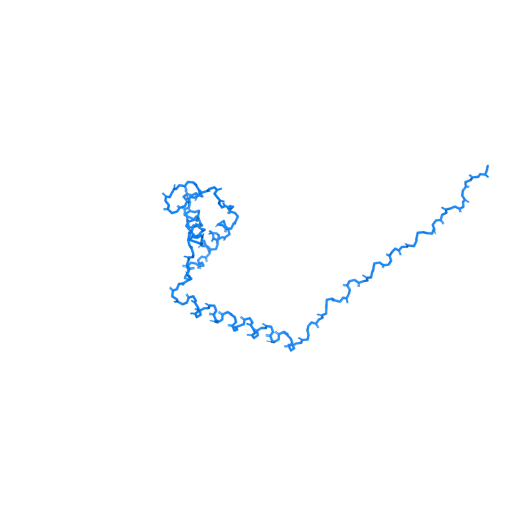ATOM 618 C C . ALA A 1 82 ? -12.011 11.967 10.211 1.00 65.62 82 ALA A C 1
ATOM 620 O O . ALA A 1 82 ? -12.135 12.860 9.370 1.00 65.62 82 ALA A O 1
ATOM 621 N N . VAL A 1 83 ? -10.859 11.745 10.850 1.00 66.69 83 VAL A N 1
ATOM 622 C CA . VAL A 1 83 ? -9.630 12.516 10.629 1.00 66.69 83 VAL A CA 1
ATOM 623 C C . VAL A 1 83 ? -8.928 12.014 9.371 1.00 66.69 83 VAL A C 1
ATOM 625 O O . VAL A 1 83 ? -8.410 12.821 8.595 1.00 66.69 83 VAL A O 1
ATOM 628 N N . PHE A 1 84 ? -8.966 10.703 9.117 1.00 64.50 84 PHE A N 1
ATOM 629 C CA . PHE A 1 84 ? -8.306 10.097 7.964 1.00 64.50 84 PHE A CA 1
ATOM 630 C C . PHE A 1 84 ? -9.288 9.656 6.865 1.00 64.50 84 PHE A C 1
ATOM 632 O O . PHE A 1 84 ? -10.359 9.112 7.140 1.00 64.50 84 PHE A O 1
ATOM 639 N N . PRO A 1 85 ? -8.943 9.859 5.578 1.00 64.69 85 PRO A N 1
ATOM 640 C CA . PRO A 1 85 ? -9.810 9.471 4.473 1.00 64.69 85 PRO A CA 1
ATOM 641 C C . PRO A 1 85 ? -9.965 7.937 4.390 1.00 64.69 85 PRO A C 1
ATOM 643 O O . PRO A 1 85 ? -8.966 7.213 4.384 1.00 64.69 85 PRO A O 1
ATOM 646 N N . PRO A 1 86 ? -11.196 7.413 4.222 1.00 66.31 86 PRO A N 1
ATOM 647 C CA . PRO A 1 86 ? -11.494 5.985 4.384 1.00 66.31 86 PRO A CA 1
ATOM 648 C C . PRO A 1 86 ? -11.023 5.104 3.218 1.00 66.31 86 PRO A C 1
ATOM 650 O O . PRO A 1 86 ? -11.085 3.879 3.297 1.00 66.31 86 PRO A O 1
ATOM 653 N N . ALA A 1 87 ? -10.544 5.708 2.128 1.00 77.06 87 ALA A N 1
ATOM 654 C CA . ALA A 1 87 ? -10.146 4.985 0.925 1.00 77.06 87 ALA A CA 1
ATOM 655 C C . ALA A 1 87 ? -8.970 4.025 1.175 1.00 77.06 87 ALA A C 1
ATOM 657 O O . ALA A 1 87 ? -8.985 2.900 0.684 1.00 77.06 87 ALA A O 1
ATOM 658 N N . TYR A 1 88 ? -7.970 4.449 1.952 1.00 75.00 88 TYR A N 1
ATOM 659 C CA . TYR A 1 88 ? -6.808 3.615 2.260 1.00 75.00 88 TYR A CA 1
ATOM 660 C C . TYR A 1 88 ? -7.143 2.463 3.236 1.00 75.00 88 TYR A C 1
ATOM 662 O O . TYR A 1 88 ? -6.852 1.316 2.889 1.00 75.00 88 TYR A O 1
ATOM 670 N N . PRO A 1 89 ? -7.846 2.695 4.369 1.00 66.81 89 PRO A N 1
ATOM 671 C CA . PRO A 1 89 ? -8.355 1.611 5.215 1.00 66.81 89 PRO A CA 1
ATOM 672 C C . PRO A 1 89 ? -9.224 0.588 4.475 1.00 66.81 89 PRO A C 1
ATOM 674 O O . PRO A 1 89 ? -9.120 -0.604 4.741 1.00 66.81 89 PRO A O 1
ATOM 677 N N . ALA A 1 90 ? -10.061 1.021 3.526 1.00 76.12 90 ALA A N 1
ATOM 678 C CA . ALA A 1 90 ? -10.919 0.113 2.762 1.00 76.12 90 ALA A CA 1
ATOM 679 C C . ALA A 1 90 ? -10.123 -0.845 1.859 1.00 76.12 90 ALA A C 1
ATOM 681 O O . ALA A 1 90 ? -10.477 -2.018 1.737 1.00 76.12 90 ALA A O 1
ATOM 682 N N . VAL A 1 91 ? -9.032 -0.370 1.249 1.00 78.81 91 VAL A N 1
ATOM 683 C CA . VAL A 1 91 ? -8.130 -1.218 0.449 1.00 78.81 91 VAL A CA 1
ATOM 684 C C . VAL A 1 91 ? -7.399 -2.227 1.336 1.00 78.81 91 VAL A C 1
ATOM 686 O O . VAL A 1 91 ? -7.283 -3.392 0.959 1.00 78.81 91 VAL A O 1
ATOM 689 N N . LEU A 1 92 ? -6.949 -1.807 2.522 1.00 75.56 92 LEU A N 1
ATOM 690 C CA . LEU A 1 92 ? -6.320 -2.705 3.495 1.00 75.56 92 LEU A CA 1
ATOM 691 C C . LEU A 1 92 ? -7.297 -3.768 4.012 1.00 75.56 92 LEU A C 1
ATOM 693 O O . LEU A 1 92 ? -6.952 -4.944 4.007 1.00 75.56 92 LEU A O 1
ATOM 697 N N . ALA A 1 93 ? -8.526 -3.378 4.362 1.00 74.50 93 ALA A N 1
ATOM 698 C CA . ALA A 1 93 ? -9.572 -4.300 4.807 1.00 74.50 93 ALA A CA 1
ATOM 699 C C . ALA A 1 93 ? -9.878 -5.371 3.747 1.00 74.50 93 ALA A C 1
ATOM 701 O O . ALA A 1 93 ? -10.080 -6.537 4.070 1.00 74.50 93 ALA A O 1
ATOM 702 N N . PHE A 1 94 ? -9.859 -5.003 2.462 1.00 76.06 94 PHE A N 1
ATOM 703 C CA . PHE A 1 94 ? -9.989 -5.974 1.377 1.00 76.06 94 PHE A CA 1
ATOM 704 C C . PHE A 1 94 ? -8.792 -6.938 1.315 1.00 76.06 94 PHE A C 1
ATOM 706 O O . PHE A 1 94 ? -8.983 -8.140 1.142 1.00 76.06 94 PHE A O 1
ATOM 713 N N . GLY A 1 95 ? -7.567 -6.442 1.506 1.00 73.75 95 GLY A N 1
ATOM 714 C CA . GLY A 1 95 ? -6.375 -7.288 1.625 1.00 73.75 95 GLY A CA 1
ATOM 715 C C . GLY A 1 95 ? -6.457 -8.277 2.794 1.00 73.75 95 GLY A C 1
ATOM 716 O O . GLY A 1 95 ? -6.099 -9.439 2.626 1.00 73.75 95 GLY A O 1
ATOM 717 N N . GLU A 1 96 ? -7.008 -7.851 3.931 1.00 72.94 96 GLU A N 1
ATOM 718 C CA . GLU A 1 96 ? -7.221 -8.702 5.112 1.00 72.94 96 GLU A CA 1
ATOM 719 C C . GLU A 1 96 ? -8.225 -9.834 4.823 1.00 72.94 96 GLU A C 1
ATOM 721 O O . GLU A 1 96 ? -8.000 -10.998 5.137 1.00 72.94 96 GLU A O 1
ATOM 726 N N . THR A 1 97 ? -9.299 -9.555 4.075 1.00 66.94 97 THR A N 1
ATOM 727 C CA . THR A 1 97 ? -10.234 -10.622 3.658 1.00 66.94 97 THR A CA 1
ATOM 728 C C . THR A 1 97 ? -9.613 -11.667 2.719 1.00 66.94 97 THR A C 1
ATOM 730 O O . THR A 1 97 ? -10.167 -12.756 2.562 1.00 66.94 97 THR A O 1
ATOM 733 N N . LEU A 1 98 ? -8.468 -11.358 2.102 1.00 70.50 98 LEU A N 1
ATOM 734 C CA . LEU A 1 98 ? -7.697 -12.269 1.254 1.00 70.50 98 LEU A CA 1
ATOM 735 C C . LEU A 1 98 ? -6.598 -13.030 2.023 1.00 70.50 98 LEU A C 1
ATOM 737 O O . LEU A 1 98 ? -5.908 -13.848 1.411 1.00 70.50 98 LEU A O 1
ATOM 741 N N . GLY A 1 99 ? -6.446 -12.801 3.334 1.00 57.31 99 GLY A N 1
ATOM 742 C CA . GLY A 1 99 ? -5.458 -13.470 4.187 1.00 57.31 99 GLY A CA 1
ATOM 743 C C . GLY A 1 99 ? -4.032 -12.930 4.036 1.00 57.31 99 GLY A C 1
ATOM 744 O O . GLY A 1 99 ? -3.074 -13.699 4.105 1.00 57.31 99 GLY A O 1
ATOM 745 N N . VAL A 1 100 ? -3.881 -11.628 3.769 1.00 59.62 100 VAL A N 1
ATOM 746 C CA . VAL A 1 100 ? -2.578 -10.931 3.646 1.00 59.62 100 VAL A CA 1
ATOM 747 C C . 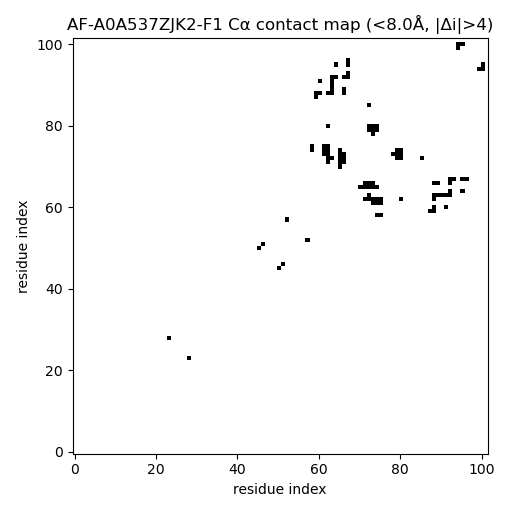VAL A 1 100 ? -1.986 -10.552 5.023 1.00 59.62 100 VAL A C 1
ATOM 749 O O . VAL A 1 100 ? -0.889 -10.016 5.126 1.00 59.62 100 VAL A O 1
ATOM 752 N N . ASP A 1 101 ? -2.692 -10.883 6.092 1.00 53.31 101 ASP A N 1
ATOM 753 C CA . ASP A 1 101 ? -2.466 -10.586 7.509 1.00 53.31 101 ASP A CA 1
ATOM 754 C C . ASP A 1 101 ? -1.563 -11.627 8.213 1.00 53.31 101 ASP A C 1
ATOM 756 O O . ASP A 1 101 ? -1.788 -12.003 9.364 1.00 53.31 101 ASP A O 1
ATOM 760 N N . GLY A 1 102 ? -0.518 -12.083 7.505 1.00 45.03 102 GLY A N 1
ATOM 761 C CA . GLY A 1 102 ? 0.549 -12.959 8.017 1.00 45.03 102 GLY A CA 1
ATOM 762 C C . GLY A 1 102 ? 1.761 -12.208 8.558 1.00 45.03 102 GLY A C 1
ATOM 763 O O . GLY A 1 102 ? 2.302 -11.356 7.816 1.00 45.03 102 GLY A O 1
#

Foldseek 3Di:
DDDDDDDDPPPPPPPPPPPPPPPPPPVVVVVVVVVVVVVVVVVCVVCVVHDPQDPVNQQLQQQLVCVLVVNHRAGPVRHHDPPDDCPSSVVSNVCVVVVVVD

Nearest PDB structures (foldseek):
  6ejq-assembly1_I  TM=3.333E-01  e=9.610E+00  Thermus phage G20c

Sequence (102 aa):
MAIVEEAATARTPTVPARDSVRRLDRRWWLVAVALAAVAFAATLVATRSGPAVSPDSADYLSIAHNLAHGRGIVDWTREPEAVFPPAYPAVLAFGETLGVDG

Radius of gyration: 27.03 Å; Cα contacts (8 Å, |Δi|>4): 54; chains: 1; bounding box: 40×53×77 Å

Mean predicted aligned error: 16.73 Å

Secondary structure (DSSP, 8-state):
-------------------------HHHHHHHHHHHHHHHHHHHHHTTT-----HHHHHHHHHHHHHHTTS-SB-TTS-B--SS-THHHHHHHHHHHTT---

Solvent-accessible surface area (backbone atoms only — not comparable to full-atom values): 6420 Å² total; per-residue (Å²): 144,87,82,89,87,85,82,77,90,72,77,73,80,78,72,74,78,87,79,69,82,70,79,73,52,73,66,58,51,52,50,51,51,51,52,50,53,50,52,51,52,50,49,52,65,69,32,67,87,51,68,84,66,46,75,74,53,44,44,44,51,30,22,9,53,29,41,60,71,72,71,40,65,18,35,84,87,66,47,80,57,79,88,63,76,65,69,60,27,53,55,48,19,55,41,49,80,72,66,69,81,118

pLDDT: mean 73.49, std 12.98, range [45.03, 97.56]